Protein AF-I9S1Z8-F1 (afdb_monomer)

Organism: NCBI:txid992039

Secondary structure (DSSP, 8-state):
---HHHHHHHTT--HHHHHHHHHHHHHHHHHHHHHSEEEEEETTEEEEEETTEEEEEESEETTEE-TT--EEEEEEE----------

Sequence (87 aa):
MRSREKQYKRLGLTNEQAKERTNELIKEIPNIIQKGLKEEDRPGYAAIILNNSKVILSKFKGDNELKNHYMITSFEVDEVRNHCTTF

Foldseek 3Di:
DDPVVVVCVVVVHDPVRSVVVVVVVVVVVVVQVVPFDWDDPDVQWIWGDDPQKIWIWGLDDVPDGNVVDTDGPDIDHPPPPPPDPDD

InterPro domains:
  IPR021907 Protein of unknown function DUF3519 [PF12033] (32-79)

Mean predicted aligned error: 9.24 Å

Solvent-accessible surface area (backbone atoms only — not comparable to full-atom values): 5268 Å² total; per-residue (Å²): 135,82,58,66,67,65,52,36,60,73,70,70,50,49,76,63,58,48,49,50,55,50,53,52,52,63,58,44,53,60,53,31,69,73,71,27,52,78,42,70,91,46,96,61,35,36,40,26,40,41,94,58,31,37,40,31,34,25,30,50,65,82,92,44,76,43,83,98,46,70,42,78,77,47,77,47,66,65,70,75,74,80,72,72,91,77,133

Nearest PDB structures (foldseek):
  3bpq-assembly1_B  TM=5.700E-01  e=8.541E-01  Methanocaldococcus jannaschii DSM 2661
  8vx4-assembly1_A  TM=6.188E-01  e=9.086E-01  Homo sapiens
  5f4h-assembly1_B  TM=4.734E-01  e=8.029E-01  Saccharolobus islandicus L.S.2.15
  6l7q-assembly1_A  TM=7.359E-01  e=5.461E+00  Pyrococcus yayanosii CH1
  6xi8-assembly1_A  TM=6.117E-01  e=3.330E+00  Saccharomyces cerevisiae S288C

pLDDT: mean 80.03, std 15.66, range [37.41, 94.62]

Radius of gyration: 15.73 Å; Cα contacts (8 Å, |Δi|>4): 97; chains: 1; bounding box: 54×29×36 Å

Structure (mmCIF, N/CA/C/O backbone):
data_AF-I9S1Z8-F1
#
_entry.id   AF-I9S1Z8-F1
#
loop_
_atom_site.group_PDB
_atom_site.id
_atom_site.type_symbol
_atom_site.label_atom_id
_atom_site.label_alt_id
_atom_site.label_comp_id
_atom_site.label_asym_id
_atom_site.label_entity_id
_atom_site.label_seq_id
_atom_site.pdbx_PDB_ins_code
_atom_site.Cartn_x
_atom_site.Cartn_y
_atom_site.Cartn_z
_atom_site.occupancy
_atom_site.B_iso_or_equiv
_atom_site.auth_seq_id
_atom_site.auth_comp_id
_atom_site.auth_asym_id
_atom_site.auth_atom_id
_atom_site.pdbx_PDB_model_num
ATOM 1 N N . MET A 1 1 ? -0.685 18.250 2.074 1.00 41.47 1 MET A N 1
ATOM 2 C CA . MET A 1 1 ? -1.132 16.994 2.723 1.00 41.47 1 MET A CA 1
ATOM 3 C C . MET A 1 1 ? -1.916 17.320 3.990 1.00 41.47 1 MET A C 1
ATOM 5 O O . MET A 1 1 ? -1.403 18.041 4.835 1.00 41.47 1 MET A O 1
ATOM 9 N N . ARG A 1 2 ? -3.165 16.854 4.129 1.00 53.53 2 ARG A N 1
ATOM 10 C CA . ARG A 1 2 ? -3.881 16.913 5.419 1.00 53.53 2 ARG A CA 1
ATOM 11 C C . ARG A 1 2 ? -3.381 15.751 6.285 1.00 53.53 2 ARG A C 1
ATOM 13 O O . ARG A 1 2 ? -3.308 14.637 5.786 1.00 53.53 2 ARG A O 1
ATOM 20 N N . SER A 1 3 ? -3.022 16.010 7.545 1.00 66.75 3 SER A N 1
ATOM 21 C CA . SER A 1 3 ? -2.670 14.944 8.501 1.00 66.75 3 SER A CA 1
ATOM 22 C C . SER A 1 3 ? -3.823 13.937 8.611 1.00 66.75 3 SER A C 1
ATOM 24 O O . SER A 1 3 ? -4.984 14.358 8.640 1.00 66.75 3 SER A O 1
ATOM 26 N N . ARG A 1 4 ? -3.514 12.634 8.698 1.00 65.50 4 ARG A N 1
ATOM 27 C CA . ARG A 1 4 ? -4.505 11.554 8.878 1.00 65.50 4 ARG A CA 1
ATOM 28 C C . ARG A 1 4 ? -5.425 11.813 10.076 1.00 65.50 4 ARG A C 1
ATOM 30 O O . ARG A 1 4 ? -6.622 11.568 9.990 1.00 65.50 4 ARG A O 1
ATOM 37 N N . GLU A 1 5 ? -4.921 12.454 11.130 1.00 62.41 5 GLU A N 1
ATOM 38 C CA . GLU A 1 5 ? -5.730 12.888 12.279 1.00 62.41 5 GLU A CA 1
ATOM 39 C C . GLU A 1 5 ? -6.880 13.827 11.890 1.00 62.41 5 GLU A C 1
ATOM 41 O O . GLU A 1 5 ? -7.997 13.705 12.389 1.00 62.41 5 GLU A O 1
ATOM 46 N N . LYS A 1 6 ? -6.636 14.767 10.966 1.00 68.62 6 LYS A N 1
ATOM 47 C CA . LYS A 1 6 ? -7.673 15.690 10.479 1.00 68.62 6 LYS A CA 1
ATOM 48 C C . LYS A 1 6 ? -8.698 14.980 9.596 1.00 68.62 6 LYS A C 1
ATOM 50 O O . LYS A 1 6 ? -9.807 15.487 9.458 1.00 68.62 6 LYS A O 1
ATOM 55 N N . GLN A 1 7 ? -8.334 13.857 8.980 1.00 64.81 7 GLN A N 1
ATOM 56 C CA . GLN A 1 7 ? -9.253 13.026 8.206 1.00 64.81 7 GLN A CA 1
ATOM 57 C C . GLN A 1 7 ? -10.147 12.204 9.140 1.00 64.81 7 GLN A C 1
ATOM 59 O O . GLN A 1 7 ? -11.363 12.232 8.978 1.00 64.81 7 GLN A O 1
ATOM 64 N N . TYR A 1 8 ? -9.578 11.581 10.174 1.00 65.69 8 TYR A N 1
ATOM 65 C CA . TYR A 1 8 ? -10.343 10.815 11.162 1.00 65.69 8 TYR A CA 1
ATOM 66 C C . TYR A 1 8 ? -11.333 11.682 11.949 1.00 65.69 8 TYR A C 1
ATOM 68 O O . TYR A 1 8 ? -12.493 11.303 12.082 1.00 65.69 8 TYR A O 1
ATOM 76 N N . LYS A 1 9 ? -10.936 12.903 12.342 1.00 64.31 9 LYS A N 1
ATOM 77 C CA . LYS A 1 9 ? -11.852 13.871 12.974 1.00 64.31 9 LYS A CA 1
ATOM 78 C C . LYS A 1 9 ? -13.050 14.249 12.091 1.00 64.31 9 LYS A C 1
ATOM 80 O O . LYS A 1 9 ? -14.125 14.499 12.618 1.00 64.31 9 LYS A O 1
ATOM 85 N N . ARG A 1 10 ? -12.895 14.288 10.759 1.00 72.81 10 ARG A N 1
ATOM 86 C CA . ARG A 1 10 ? -14.006 14.567 9.820 1.00 72.81 10 ARG A CA 1
ATOM 87 C C . ARG A 1 10 ? -14.949 13.381 9.637 1.00 72.81 10 ARG A C 1
ATOM 89 O O . ARG A 1 10 ? -16.098 13.593 9.281 1.00 72.81 10 ARG A O 1
ATOM 96 N N . LEU A 1 11 ? -14.458 12.164 9.860 1.00 73.00 11 LEU A N 1
ATOM 97 C CA . LEU A 1 11 ? -15.246 10.933 9.790 1.00 73.00 11 LEU A CA 1
ATOM 98 C C . LEU A 1 11 ? -16.002 10.647 11.099 1.00 73.00 11 LEU A C 1
ATOM 100 O O . LEU A 1 11 ? -16.690 9.638 11.180 1.00 73.00 11 LEU A O 1
ATOM 104 N N . GLY A 1 12 ? -15.863 11.503 12.121 1.00 75.38 12 GLY A N 1
ATOM 105 C CA . GLY A 1 12 ? -16.497 11.305 13.429 1.00 75.38 12 GLY A CA 1
ATOM 106 C C . GLY A 1 12 ? -15.924 10.129 14.227 1.00 75.38 12 GLY A C 1
ATOM 107 O O . GLY A 1 12 ? -16.548 9.690 15.185 1.00 75.38 12 GLY A O 1
ATOM 108 N N . LEU A 1 13 ? -14.752 9.614 13.838 1.00 75.44 13 LEU A N 1
ATOM 109 C CA . LEU A 1 13 ? -14.120 8.467 14.488 1.00 75.44 13 LEU A CA 1
ATOM 110 C C . LEU A 1 13 ? -13.506 8.876 15.829 1.00 75.44 13 LEU A C 1
ATOM 112 O O . LEU A 1 13 ? -12.851 9.920 15.927 1.00 75.44 13 LEU A O 1
ATOM 116 N N . THR A 1 14 ? -13.661 8.027 16.846 1.00 81.88 14 THR A N 1
ATOM 117 C CA . THR A 1 14 ? -12.930 8.192 18.108 1.00 81.88 14 THR A CA 1
ATOM 118 C C . THR A 1 14 ? -11.440 7.905 17.900 1.00 81.88 14 THR A C 1
ATOM 120 O O . THR A 1 14 ? -11.033 7.248 16.936 1.00 81.88 14 THR A O 1
ATOM 123 N N . ASN A 1 15 ? -10.592 8.383 18.813 1.00 79.50 15 ASN A N 1
ATOM 124 C CA . ASN A 1 15 ? -9.150 8.121 18.741 1.00 79.50 15 ASN A CA 1
ATOM 125 C C . ASN A 1 15 ? -8.828 6.616 18.774 1.00 79.50 15 ASN A C 1
ATOM 127 O O . ASN A 1 15 ? -7.876 6.180 18.131 1.00 79.50 15 ASN A O 1
ATOM 131 N N . GLU A 1 16 ? -9.627 5.827 19.493 1.00 84.38 16 GLU A N 1
ATOM 132 C CA . GLU A 1 16 ? -9.479 4.372 19.588 1.00 84.38 16 GLU A CA 1
ATOM 133 C C . GLU A 1 16 ? -9.828 3.691 18.265 1.00 84.38 16 GLU A C 1
ATOM 135 O O . GLU A 1 16 ? -9.000 2.952 17.736 1.00 84.38 16 GLU A O 1
ATOM 140 N N . GLN A 1 17 ? -10.968 4.038 17.658 1.00 79.81 17 GLN A N 1
ATOM 141 C CA . GL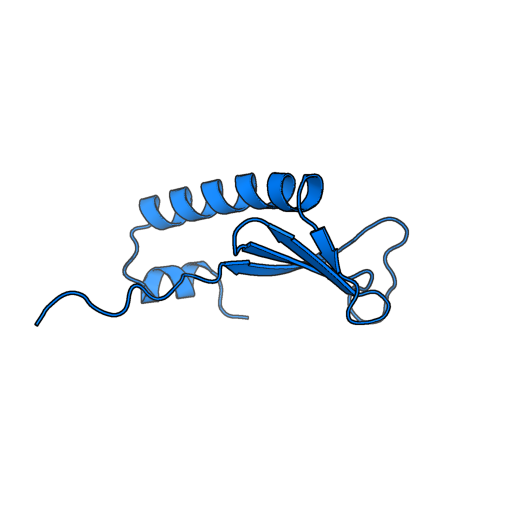N A 1 17 ? -11.370 3.520 16.344 1.00 79.81 17 GLN A CA 1
ATOM 142 C C . GLN A 1 17 ? -10.363 3.892 15.249 1.00 79.81 17 GLN A C 1
ATOM 144 O O . GLN A 1 17 ? -10.025 3.082 14.389 1.00 79.81 17 GLN A O 1
ATOM 149 N N . ALA A 1 18 ? -9.837 5.120 15.280 1.00 76.44 18 ALA A N 1
ATOM 150 C CA . ALA A 1 18 ? -8.808 5.556 14.341 1.00 76.44 18 ALA A CA 1
ATOM 151 C C . ALA A 1 18 ? -7.498 4.765 14.508 1.00 76.44 18 ALA A C 1
ATOM 153 O O . ALA A 1 18 ? -6.829 4.452 13.517 1.00 76.44 18 ALA A O 1
ATOM 154 N N . LYS A 1 19 ? -7.127 4.437 15.751 1.00 82.62 19 LYS A N 1
ATOM 155 C CA . LYS A 1 19 ? -5.935 3.645 16.069 1.00 82.62 19 LYS A CA 1
ATOM 156 C C . LYS A 1 19 ? -6.101 2.189 15.640 1.00 82.62 19 LYS A C 1
ATOM 158 O O . LYS A 1 19 ? -5.190 1.646 15.023 1.00 82.62 19 LYS A O 1
ATOM 163 N N . GLU A 1 20 ? -7.256 1.591 15.911 1.00 84.56 20 GLU A N 1
ATOM 164 C CA . GLU A 1 20 ? -7.597 0.229 15.495 1.00 84.56 20 GLU A CA 1
ATOM 165 C C . GLU A 1 20 ? -7.587 0.098 13.970 1.00 84.56 20 GLU A C 1
ATOM 167 O O . GLU A 1 20 ? -6.795 -0.678 13.436 1.00 84.56 20 GLU A O 1
ATOM 172 N N . ARG A 1 21 ? -8.303 0.986 13.267 1.00 79.44 21 ARG A N 1
ATOM 173 C CA . ARG A 1 21 ? -8.293 1.043 11.799 1.00 79.44 21 ARG A CA 1
ATOM 174 C C . ARG A 1 21 ? -6.880 1.222 11.243 1.00 79.44 21 ARG A C 1
ATOM 176 O O . ARG A 1 21 ? -6.502 0.584 10.271 1.00 79.44 21 ARG A O 1
ATOM 183 N N . THR A 1 22 ? -6.057 2.074 11.857 1.00 80.62 22 THR A N 1
ATOM 184 C CA . THR A 1 22 ? -4.662 2.259 11.414 1.00 80.62 22 THR A CA 1
ATOM 185 C C . THR A 1 22 ? -3.826 0.987 11.603 1.00 80.62 22 THR A C 1
ATOM 187 O O . THR A 1 22 ? -3.012 0.667 10.739 1.00 80.62 22 THR A O 1
ATOM 190 N N . ASN A 1 23 ? -4.025 0.246 12.696 1.00 84.94 23 ASN A N 1
ATOM 191 C CA . ASN A 1 23 ? -3.316 -1.008 12.955 1.00 84.94 23 ASN A CA 1
ATOM 192 C C . ASN A 1 23 ? -3.716 -2.117 11.976 1.00 84.94 23 ASN A C 1
ATOM 194 O O . ASN A 1 23 ? -2.848 -2.862 11.527 1.00 84.94 23 ASN A O 1
ATOM 198 N N . GLU A 1 24 ? -5.002 -2.227 11.642 1.00 85.31 24 GLU A N 1
ATOM 199 C CA . GLU A 1 24 ? -5.498 -3.162 10.625 1.00 85.31 24 GLU A CA 1
ATOM 200 C C . GLU A 1 24 ? -4.862 -2.869 9.265 1.00 85.31 24 GLU A C 1
ATOM 202 O O . GLU A 1 24 ? -4.233 -3.745 8.674 1.00 85.31 24 GLU A O 1
ATOM 207 N N . LEU A 1 25 ? -4.880 -1.602 8.843 1.00 81.62 25 LEU A N 1
ATOM 208 C CA . LEU A 1 25 ? -4.256 -1.157 7.595 1.00 81.62 25 LEU A CA 1
ATOM 209 C C . LEU A 1 25 ? -2.762 -1.509 7.509 1.00 81.62 25 LEU A C 1
ATOM 211 O O . LEU A 1 25 ? -2.283 -1.970 6.474 1.00 81.62 25 LEU A O 1
ATOM 215 N N . ILE A 1 26 ? -2.008 -1.307 8.595 1.00 85.38 26 ILE A N 1
ATOM 216 C CA . ILE A 1 26 ? -0.573 -1.635 8.636 1.00 85.38 26 ILE A CA 1
ATOM 217 C C . ILE A 1 26 ? -0.342 -3.146 8.488 1.00 85.38 26 ILE A C 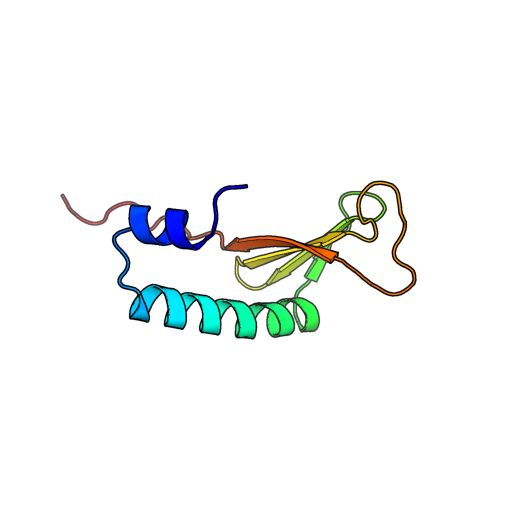1
ATOM 219 O O . ILE A 1 26 ? 0.658 -3.547 7.895 1.00 85.38 26 ILE A O 1
ATOM 223 N N . LYS A 1 27 ? -1.253 -3.986 8.994 1.00 88.94 27 LYS A N 1
ATOM 224 C CA . LYS A 1 27 ? -1.170 -5.449 8.855 1.00 88.94 27 LYS A CA 1
ATOM 225 C C . LYS A 1 27 ? -1.546 -5.930 7.454 1.00 88.94 27 LYS A C 1
ATOM 227 O O . LYS A 1 27 ? -0.983 -6.917 6.984 1.00 88.94 27 LYS A O 1
ATOM 232 N N . GLU A 1 28 ? -2.470 -5.252 6.783 1.00 88.69 28 GLU A N 1
ATOM 233 C CA . GLU A 1 28 ? -2.932 -5.648 5.451 1.00 88.69 28 GLU A CA 1
ATOM 234 C C . GLU A 1 28 ? -1.906 -5.374 4.352 1.00 88.69 28 GLU A C 1
ATOM 236 O O . GLU A 1 28 ? -1.727 -6.210 3.468 1.00 88.69 28 GLU A O 1
ATOM 241 N N . ILE A 1 29 ? -1.196 -4.243 4.418 1.00 90.12 29 ILE A N 1
ATOM 242 C CA . ILE A 1 29 ? -0.235 -3.835 3.381 1.00 90.12 29 ILE A CA 1
ATOM 243 C C . ILE A 1 29 ? 0.805 -4.936 3.077 1.00 90.12 29 ILE A C 1
ATOM 245 O O . ILE A 1 29 ? 0.939 -5.292 1.905 1.00 90.12 29 ILE A O 1
ATOM 249 N N . PRO A 1 30 ? 1.509 -5.534 4.065 1.00 92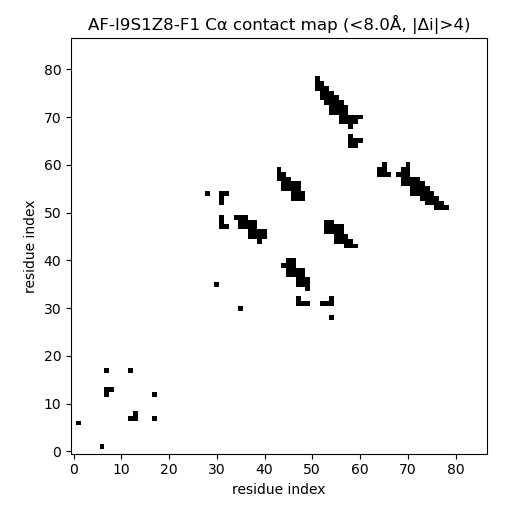.25 30 PRO A N 1
ATOM 250 C CA . PRO A 1 30 ? 2.439 -6.633 3.801 1.00 92.25 30 PRO A CA 1
ATOM 251 C C . PRO A 1 30 ? 1.771 -7.849 3.150 1.00 92.25 30 PRO A C 1
ATOM 253 O O . PRO A 1 30 ? 2.334 -8.438 2.231 1.00 92.25 30 PRO A O 1
ATOM 256 N N . ASN A 1 31 ? 0.561 -8.208 3.590 1.00 92.88 31 ASN A N 1
ATOM 257 C CA . ASN A 1 31 ? -0.180 -9.343 3.039 1.00 92.88 31 ASN A CA 1
ATOM 258 C C . ASN A 1 31 ? -0.571 -9.102 1.570 1.00 92.88 31 ASN A C 1
ATOM 260 O O . ASN A 1 31 ? -0.445 -10.009 0.749 1.00 92.88 31 ASN A O 1
ATOM 264 N N . ILE A 1 32 ? -0.982 -7.876 1.231 1.00 92.06 32 ILE A N 1
ATOM 265 C CA . ILE A 1 32 ? -1.290 -7.472 -0.146 1.00 92.06 32 ILE A CA 1
ATOM 266 C C . ILE A 1 32 ? -0.031 -7.503 -1.005 1.00 92.06 32 ILE A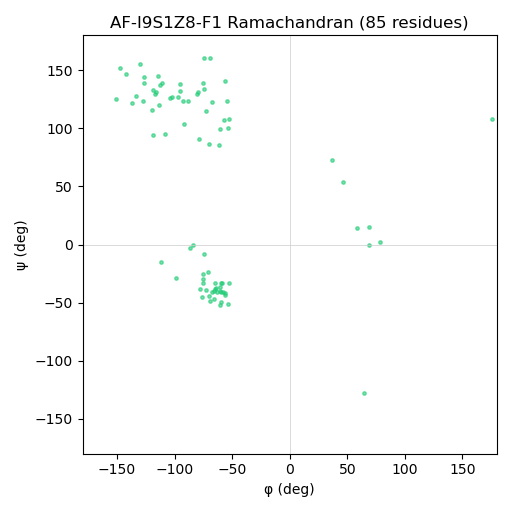 C 1
ATOM 268 O O . ILE A 1 32 ? -0.059 -8.090 -2.077 1.00 92.06 32 ILE A O 1
ATOM 272 N N . ILE A 1 33 ? 1.089 -6.950 -0.531 1.00 91.50 33 ILE A N 1
ATOM 273 C CA . ILE A 1 33 ? 2.357 -6.967 -1.278 1.00 91.50 33 ILE A CA 1
ATOM 274 C C . ILE A 1 33 ? 2.833 -8.404 -1.542 1.00 91.50 33 ILE A C 1
ATOM 276 O O . ILE A 1 33 ? 3.373 -8.682 -2.609 1.00 91.50 33 ILE A O 1
ATOM 280 N N . GLN A 1 34 ? 2.630 -9.319 -0.591 1.00 92.44 34 GLN A N 1
ATOM 281 C CA . GLN A 1 34 ? 3.091 -10.701 -0.709 1.00 92.44 34 GLN A CA 1
ATOM 282 C C . GLN A 1 34 ? 2.211 -11.570 -1.619 1.00 92.44 34 GLN A C 1
ATOM 284 O O . GLN A 1 34 ? 2.736 -12.438 -2.312 1.00 92.44 34 GLN A O 1
ATOM 289 N N . LYS A 1 35 ? 0.884 -11.395 -1.574 1.00 94.62 35 LYS A N 1
ATOM 290 C CA . LYS A 1 35 ? -0.081 -12.288 -2.247 1.00 94.62 35 LYS A CA 1
ATOM 291 C C . LYS A 1 35 ? -0.816 -11.649 -3.422 1.00 94.62 35 LYS A C 1
ATOM 293 O O . LYS A 1 35 ? -1.495 -12.357 -4.160 1.00 94.62 35 LYS A O 1
ATOM 298 N N . GLY A 1 36 ? -0.762 -10.330 -3.543 1.00 91.19 36 GLY A N 1
ATOM 299 C CA . GLY A 1 36 ? -1.490 -9.589 -4.560 1.00 91.19 36 GLY A CA 1
ATOM 300 C C . GLY A 1 36 ? -0.884 -9.736 -5.948 1.00 91.19 36 GLY A C 1
ATOM 301 O O . GLY A 1 36 ? 0.282 -10.094 -6.119 1.00 91.19 36 GLY A O 1
ATOM 302 N N . LEU A 1 37 ? -1.700 -9.429 -6.952 1.00 92.44 37 LEU A N 1
ATOM 303 C CA . LEU A 1 37 ? -1.273 -9.398 -8.341 1.00 92.44 37 LEU A CA 1
ATOM 304 C C . LEU A 1 37 ? -0.566 -8.073 -8.622 1.00 92.44 37 LEU A C 1
ATOM 306 O O . LEU A 1 37 ? -1.101 -7.007 -8.317 1.00 92.44 37 LEU A O 1
ATOM 310 N N . LYS A 1 38 ? 0.629 -8.149 -9.209 1.00 90.25 38 LYS A N 1
ATOM 311 C CA . LYS A 1 38 ? 1.403 -6.978 -9.612 1.00 90.25 38 LYS A CA 1
ATOM 312 C C . LYS A 1 38 ? 1.020 -6.549 -11.028 1.00 90.25 38 LYS A C 1
ATOM 314 O O . LYS A 1 38 ? 1.195 -7.314 -11.972 1.00 90.25 38 LYS A O 1
ATOM 319 N N . GLU A 1 39 ? 0.606 -5.299 -11.163 1.00 89.31 39 GLU A N 1
ATOM 320 C CA . GLU A 1 39 ? 0.374 -4.610 -12.429 1.00 89.31 39 GLU A CA 1
ATOM 321 C C . GLU A 1 39 ? 1.346 -3.430 -12.547 1.00 89.31 39 GLU A C 1
ATOM 323 O O . GLU A 1 39 ? 1.476 -2.625 -11.626 1.00 89.31 39 GLU A O 1
ATOM 328 N N . GLU A 1 40 ? 2.051 -3.315 -13.671 1.00 84.88 40 GLU A N 1
ATOM 329 C CA . GLU A 1 40 ? 2.866 -2.137 -13.989 1.00 84.88 40 GLU A CA 1
ATOM 330 C C . GLU A 1 40 ? 2.169 -1.372 -15.117 1.00 84.88 40 GLU A C 1
ATOM 332 O O . GLU A 1 40 ? 2.309 -1.707 -16.290 1.00 84.88 40 GLU A O 1
ATOM 337 N N . ASP A 1 41 ? 1.370 -0.367 -14.751 1.00 77.94 41 ASP A N 1
ATOM 338 C CA . ASP A 1 41 ? 0.676 0.509 -15.703 1.00 77.94 41 ASP A CA 1
ATOM 339 C C . ASP A 1 41 ? 1.639 1.522 -16.342 1.00 77.94 41 ASP A C 1
ATOM 341 O O . ASP A 1 41 ? 1.438 1.959 -17.476 1.00 77.94 41 ASP A O 1
ATOM 345 N N . ARG A 1 42 ? 2.692 1.905 -15.609 1.00 83.44 42 ARG A N 1
ATOM 346 C CA . ARG A 1 42 ? 3.687 2.907 -16.002 1.00 83.44 42 ARG A CA 1
ATOM 347 C C . ARG A 1 42 ? 5.095 2.515 -15.541 1.00 83.44 42 ARG A C 1
ATOM 349 O O . ARG A 1 42 ? 5.251 1.974 -14.448 1.00 83.44 42 ARG A O 1
ATOM 356 N N . PRO A 1 43 ? 6.150 2.854 -16.306 1.00 84.56 43 PRO A N 1
ATOM 357 C CA . PRO A 1 43 ? 7.528 2.581 -15.909 1.00 84.56 43 PRO A CA 1
ATOM 358 C C . PRO A 1 43 ? 7.864 3.146 -14.523 1.00 84.56 43 PRO A C 1
ATOM 360 O O . PRO A 1 43 ? 7.718 4.339 -14.262 1.00 84.56 43 PRO A O 1
ATOM 363 N N . GLY A 1 44 ? 8.317 2.269 -13.627 1.00 85.31 44 GLY A N 1
ATOM 364 C CA . GLY A 1 44 ? 8.693 2.623 -12.256 1.00 85.31 44 GLY A CA 1
ATOM 365 C C . GLY A 1 44 ? 7.530 2.811 -11.279 1.00 85.31 44 GLY A C 1
ATOM 366 O O . GLY A 1 44 ? 7.791 3.069 -10.103 1.00 85.31 44 GLY A O 1
ATOM 367 N N . TYR A 1 45 ? 6.289 2.604 -11.719 1.00 90.50 45 TYR A N 1
ATOM 368 C CA . TYR A 1 45 ? 5.121 2.457 -10.858 1.00 90.50 45 TYR A CA 1
ATOM 369 C C . TYR A 1 45 ? 4.618 1.015 -10.914 1.00 90.50 45 TYR A C 1
ATOM 371 O O . TYR A 1 45 ? 4.605 0.385 -11.968 1.00 90.50 45 TYR A O 1
ATOM 379 N N . ALA A 1 46 ? 4.229 0.481 -9.762 1.00 91.88 46 ALA A N 1
ATOM 380 C CA . ALA A 1 46 ? 3.597 -0.825 -9.672 1.00 91.88 46 ALA A CA 1
ATOM 381 C C . ALA A 1 46 ? 2.374 -0.729 -8.763 1.00 91.88 46 ALA A C 1
ATOM 383 O O . ALA A 1 46 ? 2.473 -0.252 -7.633 1.00 91.88 46 ALA A O 1
ATOM 384 N N . ALA A 1 47 ? 1.231 -1.195 -9.245 1.00 92.19 47 ALA A N 1
ATOM 385 C CA . ALA A 1 47 ? 0.051 -1.426 -8.436 1.00 92.19 47 ALA A CA 1
ATOM 386 C C . ALA A 1 47 ? 0.031 -2.897 -8.013 1.00 92.19 47 ALA A C 1
ATOM 388 O O . ALA A 1 47 ? 0.239 -3.787 -8.832 1.00 92.19 47 ALA A O 1
ATOM 389 N N . ILE A 1 48 ? -0.207 -3.160 -6.732 1.00 93.12 48 ILE A N 1
ATOM 390 C CA . ILE A 1 48 ? -0.440 -4.508 -6.221 1.00 93.12 48 ILE A CA 1
ATOM 391 C C . ILE A 1 48 ? -1.874 -4.579 -5.730 1.00 93.12 48 ILE A C 1
ATOM 393 O O . ILE A 1 48 ? -2.261 -3.813 -4.847 1.00 93.12 48 ILE A O 1
ATOM 397 N N . ILE A 1 49 ? -2.655 -5.480 -6.317 1.00 92.00 49 ILE A N 1
ATOM 398 C CA . ILE A 1 49 ? -4.095 -5.581 -6.081 1.00 92.00 49 ILE A CA 1
ATOM 399 C C . ILE A 1 49 ? -4.411 -6.923 -5.424 1.00 92.00 49 ILE A C 1
ATOM 401 O O . ILE A 1 49 ? -3.972 -7.975 -5.890 1.00 92.00 49 ILE A O 1
ATOM 405 N N . LEU A 1 50 ? -5.185 -6.892 -4.341 1.00 92.06 50 LEU A N 1
ATOM 406 C CA . LEU A 1 50 ? -5.695 -8.075 -3.653 1.00 92.06 50 LEU A CA 1
ATOM 407 C C . LEU A 1 50 ? -7.034 -7.747 -2.986 1.00 92.06 50 LEU A C 1
ATOM 409 O O . LEU A 1 50 ? -7.087 -6.832 -2.172 1.00 92.06 50 LEU A O 1
ATOM 413 N N . ASN A 1 51 ? -8.084 -8.521 -3.281 1.00 87.38 51 ASN A N 1
ATOM 414 C CA . ASN A 1 51 ? -9.396 -8.442 -2.616 1.00 87.38 51 ASN A CA 1
ATOM 415 C C . ASN A 1 51 ? -9.919 -7.001 -2.454 1.00 87.38 51 AS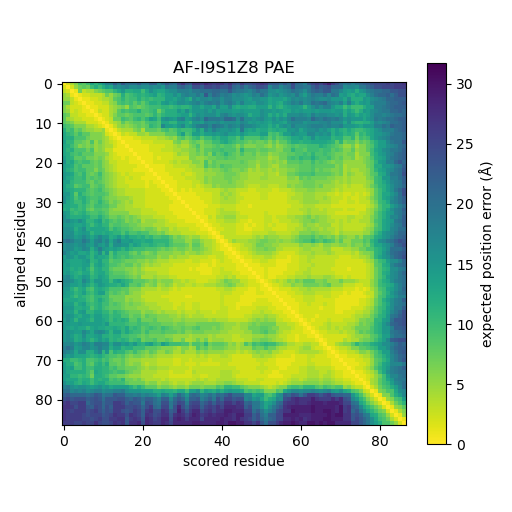N A C 1
ATOM 417 O O . ASN A 1 51 ? -10.221 -6.572 -1.345 1.00 87.38 51 ASN A O 1
ATOM 421 N N . ASN A 1 52 ? -9.979 -6.255 -3.563 1.00 86.31 52 ASN A N 1
ATOM 422 C CA . ASN A 1 52 ? -10.439 -4.858 -3.642 1.00 86.31 52 ASN A CA 1
ATOM 423 C C . ASN A 1 52 ? -9.520 -3.823 -2.973 1.00 86.31 52 ASN A C 1
ATOM 425 O O . ASN A 1 52 ? -9.789 -2.624 -3.044 1.00 86.31 52 ASN A O 1
ATOM 429 N N . SER A 1 53 ? -8.409 -4.258 -2.387 1.00 88.75 53 SER A N 1
ATOM 430 C CA . SER A 1 53 ? -7.357 -3.379 -1.897 1.00 88.75 53 SER A CA 1
ATOM 431 C C . SER A 1 53 ? -6.263 -3.227 -2.948 1.00 88.75 53 SER A C 1
ATOM 433 O O . SER A 1 53 ? -5.848 -4.195 -3.588 1.00 88.75 53 SER A O 1
ATOM 435 N N . LYS A 1 54 ? -5.769 -2.003 -3.112 1.00 91.00 54 LYS A N 1
ATOM 436 C CA . LYS A 1 54 ? -4.712 -1.627 -4.048 1.00 91.00 54 LYS A CA 1
ATOM 437 C C . LYS A 1 54 ? -3.615 -0.866 -3.309 1.00 91.00 54 LYS A C 1
ATOM 439 O O . LYS A 1 54 ? -3.855 0.171 -2.697 1.00 91.00 54 LYS A O 1
ATOM 444 N N . VA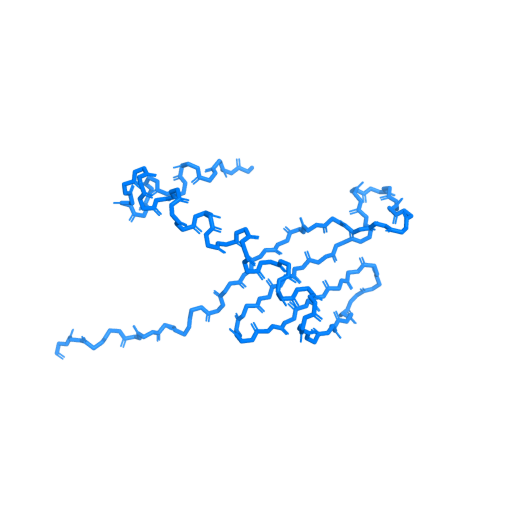L A 1 55 ? -2.389 -1.372 -3.395 1.00 92.12 55 VAL A N 1
ATOM 445 C CA . VAL A 1 55 ? -1.171 -0.703 -2.921 1.00 92.12 55 VAL A CA 1
ATOM 446 C C . VAL A 1 55 ? -0.427 -0.165 -4.136 1.00 92.12 55 VAL A C 1
ATOM 448 O O . VAL A 1 55 ? -0.117 -0.929 -5.046 1.00 92.12 55 VAL A O 1
ATOM 451 N N . ILE A 1 56 ? -0.103 1.127 -4.149 1.00 92.19 56 ILE A N 1
ATOM 452 C CA . ILE A 1 56 ? 0.707 1.731 -5.212 1.00 92.19 56 ILE A CA 1
ATOM 453 C C . ILE A 1 56 ? 2.134 1.924 -4.708 1.00 92.19 56 ILE A C 1
ATOM 455 O O . ILE A 1 56 ? 2.374 2.538 -3.664 1.00 92.19 56 ILE A O 1
ATOM 459 N N . LEU A 1 57 ? 3.078 1.397 -5.478 1.00 93.19 57 LEU A N 1
ATOM 460 C CA . LEU A 1 57 ? 4.509 1.440 -5.246 1.00 93.19 57 LEU A CA 1
ATOM 461 C C . LEU A 1 57 ? 5.187 2.307 -6.309 1.00 93.19 57 LEU A C 1
ATOM 463 O O . LEU A 1 57 ? 4.903 2.184 -7.498 1.00 93.19 57 LEU A O 1
ATOM 467 N N . SER A 1 58 ? 6.129 3.140 -5.881 1.00 92.62 58 SER A N 1
ATOM 468 C CA . SER A 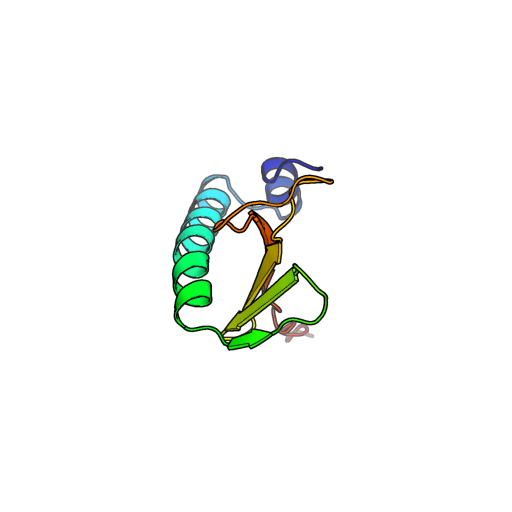1 58 ? 6.983 3.956 -6.744 1.00 92.62 58 SER A CA 1
ATOM 469 C C . SER A 1 58 ? 8.444 3.575 -6.548 1.00 92.62 58 SER A C 1
ATOM 471 O O . SER A 1 58 ? 8.923 3.513 -5.414 1.00 92.62 58 SER A O 1
ATOM 473 N N . LYS A 1 59 ? 9.177 3.379 -7.646 1.00 93.12 59 LYS A N 1
ATOM 474 C CA . LYS A 1 59 ? 10.646 3.304 -7.633 1.00 93.12 59 LYS A CA 1
ATOM 475 C C . LYS A 1 59 ? 11.298 4.668 -7.449 1.00 93.12 59 LYS A C 1
ATOM 477 O O . LYS A 1 59 ? 12.503 4.732 -7.279 1.00 93.12 59 LYS A O 1
ATOM 482 N N . PHE A 1 60 ? 10.540 5.757 -7.481 1.00 91.44 60 PHE A N 1
ATOM 483 C CA . PHE A 1 60 ? 11.077 7.108 -7.404 1.00 91.44 60 PHE A CA 1
ATOM 484 C C . PHE A 1 60 ? 10.634 7.822 -6.131 1.00 91.44 60 PHE A C 1
ATOM 486 O O . PHE A 1 60 ? 9.493 7.684 -5.673 1.00 91.44 60 PHE A O 1
ATOM 493 N N . LYS A 1 61 ? 11.531 8.645 -5.590 1.00 88.75 61 L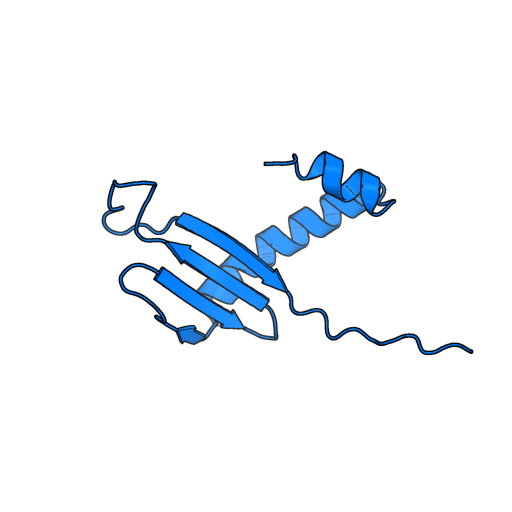YS A N 1
ATOM 494 C CA . LYS A 1 61 ? 11.238 9.647 -4.567 1.00 88.75 61 LYS A CA 1
ATOM 495 C C . LYS A 1 61 ? 11.574 11.024 -5.138 1.00 88.75 61 LYS A C 1
ATOM 497 O O . LYS A 1 61 ? 12.722 11.464 -5.071 1.00 88.75 61 LYS A O 1
ATOM 502 N N . GLY A 1 62 ? 10.566 11.693 -5.698 1.00 85.25 62 GLY A N 1
ATOM 503 C CA . GLY A 1 62 ? 10.798 12.853 -6.564 1.00 85.25 62 GLY A CA 1
ATOM 504 C C . GLY A 1 62 ? 11.553 12.402 -7.813 1.00 85.25 62 GLY A C 1
ATOM 505 O O . GLY A 1 62 ? 11.161 11.408 -8.416 1.00 85.25 62 GLY A O 1
ATOM 506 N N . ASP A 1 63 ? 12.669 13.058 -8.121 1.00 87.94 63 ASP A N 1
ATOM 507 C CA . ASP A 1 63 ? 13.507 12.725 -9.284 1.00 87.94 63 ASP A CA 1
ATOM 508 C C . ASP A 1 63 ? 14.557 11.634 -8.996 1.00 87.94 63 ASP A C 1
ATOM 510 O O . ASP A 1 63 ? 15.289 11.210 -9.887 1.00 87.94 63 ASP A O 1
ATOM 514 N N . ASN A 1 64 ? 14.650 11.160 -7.748 1.00 90.50 64 ASN A N 1
ATOM 515 C CA . ASN A 1 64 ? 15.642 10.164 -7.348 1.00 90.50 64 ASN A CA 1
ATOM 516 C C . ASN A 1 64 ? 15.089 8.742 -7.461 1.00 90.50 64 ASN A C 1
ATOM 518 O O . ASN A 1 64 ? 14.102 8.405 -6.801 1.00 90.50 64 ASN A O 1
ATOM 522 N N . GLU A 1 65 ? 15.767 7.886 -8.223 1.00 91.75 65 GLU A N 1
ATOM 523 C CA . GLU A 1 65 ? 15.467 6.455 -8.276 1.00 91.75 65 GLU A CA 1
ATOM 524 C C . GLU A 1 65 ? 15.955 5.725 -7.013 1.00 91.75 65 GLU A C 1
ATOM 526 O O . GLU A 1 65 ? 17.083 5.888 -6.540 1.00 91.75 65 GLU A O 1
ATOM 531 N N . LEU A 1 66 ? 15.086 4.880 -6.470 1.00 91.62 66 LEU A N 1
ATOM 532 C CA . LEU A 1 66 ? 15.309 4.031 -5.315 1.00 91.62 66 LEU A CA 1
ATOM 533 C C . LEU A 1 66 ? 15.822 2.666 -5.789 1.00 91.62 66 LEU A C 1
ATOM 535 O O . LEU A 1 66 ? 15.072 1.813 -6.259 1.00 91.62 66 LEU A O 1
ATOM 539 N N . LYS A 1 67 ? 17.127 2.430 -5.642 1.00 88.25 67 LYS A N 1
ATOM 540 C CA . LYS A 1 67 ? 17.736 1.138 -5.993 1.00 88.25 67 LYS A CA 1
ATOM 541 C C . LYS A 1 67 ? 17.253 0.045 -5.041 1.00 88.25 67 LYS A C 1
ATOM 543 O O . LYS A 1 67 ? 17.466 0.166 -3.838 1.00 88.25 67 LYS A O 1
ATOM 548 N N . ASN A 1 68 ? 16.651 -1.024 -5.568 1.00 86.38 68 ASN A N 1
ATOM 549 C CA . ASN A 1 68 ? 16.129 -2.181 -4.815 1.00 86.38 68 ASN A CA 1
ATOM 550 C C . ASN A 1 68 ? 15.069 -1.853 -3.747 1.00 86.38 68 ASN A C 1
ATOM 552 O O . ASN A 1 68 ? 14.771 -2.694 -2.903 1.00 86.38 68 ASN A O 1
ATOM 556 N N . HIS A 1 69 ? 14.497 -0.650 -3.775 1.00 89.00 69 HIS A N 1
ATOM 557 C CA . HIS A 1 69 ? 13.481 -0.221 -2.823 1.00 89.00 69 HIS A CA 1
ATOM 558 C C . HIS A 1 69 ? 12.285 0.359 -3.568 1.00 89.00 69 HIS A C 1
ATOM 560 O O . HIS A 1 69 ? 12.403 0.864 -4.682 1.00 89.00 69 HIS A O 1
ATOM 566 N N . TYR A 1 70 ? 11.133 0.317 -2.909 1.00 90.62 70 TYR A N 1
ATOM 567 C CA . TYR A 1 70 ? 9.923 0.973 -3.370 1.00 90.62 70 TYR A CA 1
ATOM 568 C C . TYR A 1 70 ? 9.374 1.862 -2.263 1.00 90.62 70 TYR A C 1
ATOM 570 O O . TYR A 1 70 ? 9.431 1.525 -1.081 1.00 90.62 70 TYR A O 1
ATOM 578 N N . MET A 1 71 ? 8.814 2.996 -2.659 1.00 92.06 71 MET A N 1
ATOM 579 C CA . MET A 1 71 ? 8.037 3.865 -1.793 1.00 92.06 71 MET A CA 1
ATOM 580 C C . MET A 1 71 ? 6.557 3.556 -1.987 1.00 92.06 71 MET A C 1
ATOM 582 O O . MET A 1 71 ? 6.065 3.597 -3.111 1.00 92.06 71 MET A O 1
ATOM 586 N N . ILE A 1 72 ? 5.838 3.284 -0.899 1.00 91.12 72 ILE A N 1
ATOM 587 C CA . ILE A 1 72 ? 4.377 3.200 -0.945 1.00 91.12 72 ILE A CA 1
ATOM 588 C C . ILE A 1 72 ? 3.841 4.623 -1.105 1.00 91.12 72 ILE A C 1
ATOM 590 O O . ILE A 1 72 ? 4.029 5.461 -0.221 1.00 91.12 72 ILE A O 1
ATOM 594 N N . THR A 1 73 ? 3.210 4.907 -2.240 1.00 89.88 73 THR A N 1
ATOM 595 C CA . THR A 1 73 ? 2.663 6.232 -2.565 1.00 89.88 73 THR A CA 1
ATOM 596 C C . THR A 1 73 ? 1.167 6.324 -2.304 1.00 89.88 73 THR A C 1
ATOM 598 O O . THR A 1 73 ? 0.686 7.406 -1.969 1.00 89.88 73 THR A O 1
ATOM 601 N N . SER A 1 74 ? 0.443 5.207 -2.415 1.00 88.19 74 SER A N 1
ATOM 602 C CA . SER A 1 74 ? -0.992 5.135 -2.136 1.00 88.19 74 SER A CA 1
ATOM 603 C C . SER A 1 74 ? -1.386 3.774 -1.572 1.00 88.19 74 SER A C 1
ATOM 605 O O . SER A 1 74 ? -0.756 2.752 -1.856 1.00 88.19 74 SER A O 1
ATOM 607 N N . PHE A 1 75 ? -2.452 3.785 -0.783 1.00 88.38 75 PHE A N 1
ATOM 608 C CA . PHE A 1 75 ? -3.192 2.606 -0.372 1.00 88.38 75 PHE A CA 1
ATOM 609 C C . PHE A 1 75 ? -4.677 2.936 -0.484 1.00 88.38 75 PHE A C 1
ATOM 611 O O . PHE A 1 75 ? -5.151 3.886 0.146 1.00 88.38 75 PHE A O 1
ATOM 618 N N . GLU A 1 76 ? -5.385 2.152 -1.284 1.00 85.44 76 GLU A N 1
ATOM 619 C CA . GLU A 1 76 ? -6.795 2.328 -1.601 1.00 85.44 76 GLU A CA 1
ATOM 620 C C . GLU A 1 76 ? -7.533 1.027 -1.309 1.00 85.44 76 GLU A C 1
ATO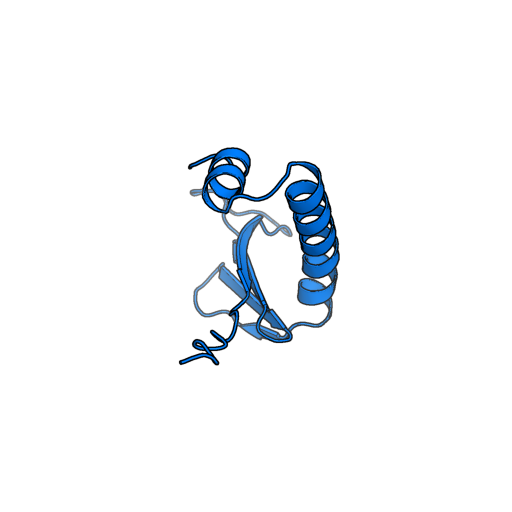M 622 O O . GLU A 1 76 ? -7.032 -0.058 -1.596 1.00 85.44 76 GLU A O 1
ATOM 627 N N . VAL A 1 77 ? -8.723 1.142 -0.733 1.00 83.56 77 VAL A N 1
ATOM 628 C CA . VAL A 1 77 ? -9.675 0.039 -0.615 1.00 83.56 77 VAL A CA 1
ATOM 629 C C . VAL A 1 77 ? -10.898 0.507 -1.365 1.00 83.56 77 VAL A C 1
ATOM 631 O O . VAL A 1 77 ? -11.508 1.505 -0.969 1.00 83.56 77 VAL A O 1
ATOM 634 N N . ASP A 1 78 ? -11.230 -0.179 -2.453 1.00 75.62 78 ASP A N 1
ATOM 635 C CA . ASP A 1 78 ? -12.525 -0.006 -3.089 1.00 75.62 78 ASP A CA 1
ATOM 636 C C . ASP A 1 78 ? -13.567 -0.615 -2.151 1.00 75.62 78 ASP A C 1
ATOM 638 O O . ASP A 1 78 ? -13.930 -1.792 -2.241 1.00 75.62 78 ASP A O 1
ATOM 642 N N . GLU A 1 79 ? -14.038 0.202 -1.206 1.00 64.62 79 GLU A N 1
ATOM 643 C CA . GLU A 1 79 ? -15.312 -0.049 -0.555 1.00 64.62 79 GLU A CA 1
ATOM 644 C C . GLU A 1 79 ? -16.344 -0.107 -1.681 1.00 64.62 79 GLU A C 1
ATOM 646 O O . GLU A 1 79 ? -16.697 0.915 -2.280 1.00 64.62 79 GLU A O 1
ATOM 651 N N . VAL A 1 80 ? -16.837 -1.314 -1.980 1.00 52.34 80 VAL A N 1
ATOM 652 C CA . VAL A 1 80 ? -18.115 -1.447 -2.670 1.00 52.34 80 VAL A CA 1
ATOM 653 C C . VAL A 1 80 ? -19.063 -0.625 -1.819 1.00 52.34 80 VAL A C 1
ATOM 655 O O . VAL A 1 80 ? -19.338 -0.984 -0.673 1.00 52.34 80 VAL A O 1
ATOM 658 N N . ARG A 1 81 ? -19.486 0.534 -2.329 1.00 42.41 81 ARG A N 1
ATOM 659 C CA . ARG A 1 81 ? -20.568 1.293 -1.722 1.00 42.41 81 ARG A CA 1
ATOM 660 C C . ARG A 1 81 ? -21.723 0.307 -1.621 1.00 42.41 81 ARG A C 1
ATOM 662 O O . ARG A 1 81 ? -22.416 0.081 -2.609 1.00 42.41 81 ARG A O 1
ATOM 669 N N . ASN A 1 82 ? -21.933 -0.261 -0.436 1.00 40.56 82 ASN A N 1
ATOM 670 C CA . ASN A 1 82 ? -23.238 -0.727 -0.017 1.00 40.56 82 ASN A CA 1
ATOM 671 C C . ASN A 1 82 ? -24.085 0.537 -0.017 1.00 40.56 82 ASN A C 1
ATOM 673 O O . ASN A 1 82 ? -24.122 1.308 0.941 1.00 40.56 82 ASN A O 1
ATOM 677 N N . HIS A 1 83 ? -24.618 0.835 -1.196 1.00 39.03 83 HIS A N 1
ATOM 678 C CA . HIS A 1 83 ? -25.532 1.915 -1.433 1.00 39.03 83 HIS A CA 1
ATOM 679 C C . HIS A 1 83 ? -26.739 1.610 -0.559 1.00 39.03 83 HIS A C 1
ATOM 681 O O . HIS A 1 83 ? -27.523 0.730 -0.880 1.00 39.03 83 HIS A O 1
ATOM 687 N N . CYS A 1 84 ? -26.792 2.270 0.594 1.00 38.59 84 CYS A N 1
ATOM 688 C CA . CYS A 1 84 ? -28.014 2.684 1.257 1.00 38.59 84 CYS A CA 1
ATOM 689 C C . CYS A 1 84 ? -29.174 1.676 1.135 1.00 38.59 84 CYS A C 1
ATOM 691 O O . CYS A 1 84 ? -30.151 1.924 0.437 1.00 38.59 84 CYS A O 1
ATOM 693 N N . THR A 1 85 ? -29.104 0.542 1.833 1.00 42.81 85 THR A N 1
ATOM 694 C CA . THR A 1 85 ? -30.329 -0.163 2.223 1.00 42.81 85 THR A CA 1
ATOM 695 C C . THR A 1 85 ? -30.885 0.572 3.430 1.00 42.81 85 THR A C 1
ATOM 697 O O . THR A 1 85 ? -30.447 0.317 4.546 1.00 42.81 85 THR A O 1
ATOM 700 N N . THR A 1 86 ? -31.750 1.558 3.194 1.00 37.41 86 THR A N 1
ATOM 701 C CA . THR A 1 86 ? -32.956 1.910 3.975 1.00 37.41 86 THR A CA 1
ATOM 702 C C . THR A 1 86 ? -33.532 3.182 3.349 1.00 37.41 86 THR A C 1
ATOM 704 O O . THR A 1 86 ? -32.903 4.226 3.476 1.00 37.41 86 THR A O 1
ATOM 707 N N . PHE A 1 87 ? -34.665 3.078 2.649 1.00 41.34 87 PHE A N 1
ATOM 708 C CA . PHE A 1 87 ? -35.906 3.848 2.839 1.00 41.34 87 PHE A CA 1
ATOM 709 C C . PHE A 1 87 ? -36.995 3.243 1.950 1.00 41.34 87 PHE A C 1
ATOM 711 O O . PHE A 1 87 ? -36.717 3.019 0.751 1.00 41.34 87 PHE A O 1
#